Protein AF-A0A2N3E8U9-F1 (afdb_monomer_lite)

Foldseek 3Di:
DPPLDPPDPDPVSVLVVPDDPVVVVVVVVVLVVVLVVCLVPQQVVCVVVVHDSCPVSVVSVVVVVVVVVVVVVVSD

Sequence (76 aa):
MIRLARTNRSLAAEWWWTVDKWTLLCLVCLMVLGTVLALAASPAVAMRIDLPPFHFVYRQMAFFLPALAVMIGVSL

Structure (mmCIF, N/CA/C/O backbone):
data_AF-A0A2N3E8U9-F1
#
_entry.id   AF-A0A2N3E8U9-F1
#
loop_
_atom_site.group_PDB
_atom_site.id
_atom_site.type_symbol
_atom_site.label_atom_id
_atom_site.label_alt_id
_atom_site.label_comp_id
_atom_site.label_asym_id
_atom_site.label_entity_id
_atom_site.label_seq_id
_atom_site.pdbx_PDB_ins_code
_atom_site.Cartn_x
_atom_site.Cartn_y
_atom_site.Cartn_z
_atom_site.occupancy
_atom_site.B_iso_or_equiv
_atom_site.auth_seq_id
_atom_site.auth_comp_id
_atom_site.auth_asym_id
_atom_site.auth_atom_id
_atom_site.pdbx_PDB_model_num
ATOM 1 N N . MET A 1 1 ? -2.343 -13.688 -23.685 1.00 47.62 1 MET A N 1
ATOM 2 C CA . MET A 1 1 ? -1.716 -14.298 -22.490 1.00 47.62 1 MET A CA 1
ATOM 3 C C . MET A 1 1 ? -0.415 -13.568 -22.205 1.00 47.62 1 MET A C 1
ATOM 5 O O . MET A 1 1 ? 0.509 -13.684 -23.001 1.00 47.62 1 MET A O 1
ATOM 9 N N . ILE A 1 2 ? -0.345 -12.781 -21.130 1.00 52.25 2 ILE A N 1
ATOM 10 C CA . ILE A 1 2 ? 0.904 -12.133 -20.705 1.00 52.25 2 ILE A CA 1
ATOM 11 C C . ILE A 1 2 ? 1.832 -13.249 -20.208 1.00 52.25 2 ILE A C 1
ATOM 13 O O . ILE A 1 2 ? 1.675 -13.742 -19.097 1.00 52.25 2 ILE A O 1
ATOM 17 N N . ARG A 1 3 ? 2.757 -13.720 -21.053 1.00 55.19 3 ARG A N 1
ATOM 18 C CA . ARG A 1 3 ? 3.839 -14.602 -20.602 1.00 55.19 3 ARG A CA 1
ATOM 19 C C . ARG A 1 3 ? 4.928 -13.722 -20.002 1.00 55.19 3 ARG A C 1
ATOM 21 O O . ARG A 1 3 ? 5.588 -12.981 -20.730 1.00 55.19 3 ARG A O 1
ATOM 28 N N . LEU A 1 4 ? 5.138 -13.835 -18.693 1.00 62.12 4 LEU A N 1
ATOM 29 C CA . LEU A 1 4 ? 6.303 -13.310 -17.968 1.00 62.12 4 LEU A CA 1
ATOM 30 C C . LEU A 1 4 ? 7.557 -14.139 -18.316 1.00 62.12 4 LEU A C 1
ATOM 32 O O . LEU A 1 4 ? 8.225 -14.699 -17.452 1.00 62.12 4 LEU A O 1
ATOM 36 N N . ALA A 1 5 ? 7.842 -14.298 -19.608 1.00 64.31 5 ALA A N 1
ATOM 37 C CA . ALA A 1 5 ? 9.082 -14.901 -20.074 1.00 64.31 5 ALA A CA 1
ATOM 38 C C . ALA A 1 5 ? 10.219 -13.885 -19.890 1.00 64.31 5 ALA A C 1
ATOM 40 O O . ALA A 1 5 ? 10.004 -12.700 -20.130 1.00 64.31 5 ALA A O 1
ATOM 41 N N . ARG A 1 6 ? 11.438 -14.326 -19.538 1.00 64.00 6 ARG A N 1
ATOM 42 C CA . ARG A 1 6 ? 12.624 -13.436 -19.464 1.00 64.00 6 ARG A CA 1
ATOM 43 C C . ARG A 1 6 ? 12.920 -12.708 -20.781 1.00 64.00 6 ARG A C 1
ATOM 45 O O . ARG A 1 6 ? 13.635 -11.717 -20.785 1.00 64.00 6 ARG A O 1
ATOM 52 N N . THR A 1 7 ? 12.381 -13.197 -21.894 1.00 71.00 7 THR A N 1
ATOM 53 C CA . THR A 1 7 ? 12.485 -12.578 -23.220 1.00 71.00 7 THR A CA 1
ATOM 54 C C . THR A 1 7 ? 11.540 -11.386 -23.407 1.00 71.00 7 THR A C 1
ATOM 56 O O . THR A 1 7 ? 11.657 -10.667 -24.395 1.00 71.00 7 THR A O 1
ATOM 59 N N . ASN A 1 8 ? 10.585 -11.180 -22.496 1.00 71.00 8 ASN A N 1
ATOM 60 C CA . ASN A 1 8 ? 9.593 -10.118 -22.583 1.00 71.00 8 ASN A CA 1
ATOM 61 C C . ASN A 1 8 ? 10.160 -8.824 -21.976 1.00 71.00 8 ASN A C 1
ATOM 63 O O . ASN A 1 8 ? 10.389 -8.763 -20.772 1.00 71.00 8 ASN A O 1
ATOM 67 N N . ARG A 1 9 ? 10.401 -7.809 -22.815 1.00 76.38 9 ARG A N 1
ATOM 68 C CA . ARG A 1 9 ? 11.011 -6.516 -22.436 1.00 76.38 9 ARG A CA 1
ATOM 69 C C . ARG A 1 9 ? 9.989 -5.410 -22.154 1.00 76.38 9 ARG A C 1
ATOM 71 O O . ARG A 1 9 ? 10.248 -4.239 -22.407 1.00 76.38 9 ARG A O 1
ATOM 78 N N . SER A 1 10 ? 8.785 -5.765 -21.715 1.00 82.06 10 SER A N 1
ATOM 79 C CA . SER A 1 10 ? 7.823 -4.749 -21.290 1.00 82.06 10 SER A CA 1
ATOM 80 C C . SER A 1 10 ? 8.223 -4.187 -19.924 1.00 82.06 10 SER A C 1
ATOM 82 O O . SER A 1 10 ? 8.672 -4.940 -19.060 1.00 82.06 10 SER A O 1
ATOM 84 N N . LEU A 1 11 ? 8.004 -2.884 -19.711 1.00 81.12 11 LEU A N 1
ATOM 85 C CA . LEU A 1 11 ? 8.316 -2.184 -18.453 1.00 81.12 11 LEU A CA 1
ATOM 86 C C . LEU A 1 11 ? 7.773 -2.932 -17.223 1.00 81.12 11 LEU A C 1
ATOM 88 O O . LEU A 1 11 ? 8.486 -3.152 -16.253 1.00 81.12 11 LEU A O 1
ATOM 92 N N . ALA A 1 12 ? 6.532 -3.425 -17.302 1.00 83.25 12 ALA A N 1
ATOM 93 C CA . ALA A 1 12 ? 5.906 -4.186 -16.222 1.00 83.25 12 ALA A CA 1
ATOM 94 C C . ALA A 1 12 ? 6.548 -5.566 -15.979 1.00 83.25 12 ALA A C 1
ATOM 96 O O . ALA A 1 12 ? 6.583 -6.034 -14.841 1.00 83.25 12 ALA A O 1
ATOM 97 N N . ALA A 1 13 ? 7.038 -6.239 -17.028 1.00 82.75 13 ALA A N 1
ATOM 98 C CA . ALA A 1 13 ? 7.725 -7.517 -16.871 1.00 82.75 13 ALA A CA 1
ATOM 99 C C . ALA A 1 13 ? 9.103 -7.311 -16.237 1.00 82.75 13 ALA A C 1
ATOM 101 O O . ALA A 1 13 ? 9.456 -8.041 -15.318 1.00 82.75 13 ALA A O 1
ATOM 102 N N . GLU A 1 14 ? 9.851 -6.306 -16.689 1.00 85.44 14 GLU A N 1
ATOM 103 C CA . GLU A 1 14 ? 11.174 -5.982 -16.155 1.00 85.44 14 GLU A CA 1
ATOM 104 C C . GLU A 1 14 ? 11.095 -5.529 -14.695 1.00 85.44 14 GLU A C 1
ATOM 106 O O . GLU A 1 14 ? 11.786 -6.103 -13.855 1.00 85.44 14 GLU A O 1
ATOM 111 N N . TRP A 1 15 ? 10.159 -4.631 -14.369 1.00 87.56 15 TRP A N 1
ATOM 112 C CA . TRP A 1 15 ? 9.868 -4.218 -12.994 1.00 87.56 15 TRP A CA 1
ATOM 113 C C . TRP A 1 15 ? 9.582 -5.411 -12.073 1.00 87.56 15 TRP A C 1
ATOM 115 O O . TRP A 1 15 ? 10.163 -5.541 -11.000 1.00 87.56 15 TRP A O 1
ATOM 125 N N . TRP A 1 16 ? 8.740 -6.353 -12.509 1.00 86.19 16 TRP A N 1
ATOM 126 C CA . TRP A 1 16 ? 8.427 -7.545 -11.715 1.00 86.19 16 TRP A CA 1
ATOM 127 C C . TRP A 1 16 ? 9.650 -8.445 -11.449 1.00 86.19 16 TRP A C 1
ATOM 129 O O . TRP A 1 16 ? 9.715 -9.149 -10.431 1.00 86.19 16 TRP A O 1
ATOM 139 N N . TRP A 1 17 ? 10.625 -8.447 -12.362 1.00 84.44 17 TRP A N 1
ATOM 140 C CA . TRP A 1 17 ? 11.874 -9.191 -12.204 1.00 84.44 17 TRP A CA 1
ATOM 141 C C . TRP A 1 17 ? 12.906 -8.458 -11.340 1.00 84.44 17 TRP A C 1
ATOM 143 O O . TRP A 1 17 ? 13.677 -9.140 -10.664 1.00 84.44 17 TRP A O 1
ATOM 153 N N . THR A 1 18 ? 12.923 -7.122 -11.338 1.00 88.06 18 THR A N 1
ATOM 154 C CA . THR A 1 18 ? 13.898 -6.308 -10.591 1.00 88.06 18 THR A CA 1
ATOM 155 C C . THR A 1 18 ? 13.465 -5.990 -9.166 1.00 88.06 18 THR A C 1
ATOM 157 O O . THR A 1 18 ? 14.318 -5.879 -8.286 1.00 88.06 18 THR A O 1
ATOM 160 N N . VAL A 1 19 ? 12.161 -5.861 -8.914 1.00 90.56 19 VAL A N 1
ATOM 161 C CA . VAL A 1 19 ? 11.650 -5.444 -7.607 1.00 90.56 19 VAL A CA 1
ATOM 162 C C . VAL A 1 19 ? 11.872 -6.525 -6.539 1.00 90.56 19 VAL A C 1
ATOM 164 O O . VAL A 1 19 ? 11.701 -7.731 -6.773 1.00 90.56 19 VAL A O 1
ATOM 167 N N . ASP A 1 20 ? 12.222 -6.087 -5.328 1.00 93.81 20 ASP A N 1
ATOM 168 C CA . ASP A 1 20 ? 12.383 -6.979 -4.183 1.00 93.81 20 ASP A CA 1
ATOM 169 C C . ASP A 1 20 ? 11.019 -7.401 -3.609 1.00 93.81 20 ASP A C 1
ATOM 171 O O . ASP A 1 20 ? 10.251 -6.603 -3.062 1.00 93.81 20 ASP A O 1
ATOM 175 N N . LYS A 1 21 ? 10.744 -8.704 -3.700 1.00 91.44 21 LYS A N 1
ATOM 176 C CA . LYS A 1 21 ? 9.494 -9.325 -3.248 1.00 91.44 21 LYS A CA 1
ATOM 177 C C . LYS A 1 21 ? 9.365 -9.325 -1.728 1.00 91.44 21 LYS A C 1
ATOM 179 O O . LYS A 1 21 ? 8.243 -9.265 -1.234 1.00 91.44 21 LYS A O 1
ATOM 184 N N . TRP A 1 22 ? 10.478 -9.373 -0.993 1.00 95.12 22 TRP A N 1
ATOM 185 C CA . TRP A 1 22 ? 10.449 -9.327 0.468 1.00 95.12 22 TRP A CA 1
ATOM 186 C C . TRP A 1 22 ? 10.051 -7.948 0.961 1.00 95.12 22 TRP A C 1
ATOM 188 O O . TRP A 1 22 ? 9.157 -7.837 1.795 1.00 95.12 22 TRP A O 1
ATOM 198 N N . THR A 1 23 ? 10.636 -6.897 0.387 1.00 92.31 23 THR A N 1
ATOM 199 C CA . THR A 1 23 ? 10.248 -5.525 0.719 1.00 92.31 23 THR A CA 1
ATOM 200 C C . THR A 1 23 ? 8.784 -5.253 0.360 1.00 92.31 23 THR A C 1
ATOM 202 O O . THR A 1 23 ? 8.049 -4.723 1.195 1.00 92.31 23 THR A O 1
ATOM 205 N N . LEU A 1 24 ? 8.313 -5.680 -0.821 1.00 92.94 24 LEU A N 1
ATOM 206 C CA . LEU A 1 24 ? 6.891 -5.579 -1.175 1.00 92.94 24 LEU A CA 1
ATOM 207 C C . LEU A 1 24 ? 5.986 -6.323 -0.185 1.00 92.94 24 LEU A C 1
ATOM 209 O O . LEU A 1 24 ? 4.962 -5.783 0.234 1.00 92.94 24 LEU A O 1
ATOM 213 N N . LEU A 1 25 ? 6.363 -7.540 0.214 1.00 95.12 25 LEU A N 1
ATOM 214 C CA . LEU A 1 25 ? 5.606 -8.318 1.190 1.00 95.12 25 LEU A CA 1
ATOM 215 C C . LEU A 1 25 ? 5.565 -7.617 2.551 1.00 95.12 25 LEU A C 1
ATOM 217 O O . LEU A 1 25 ? 4.489 -7.488 3.126 1.00 95.12 25 LEU A O 1
ATOM 221 N N . CYS A 1 26 ? 6.693 -7.094 3.034 1.00 96.25 26 CYS A N 1
ATOM 222 C CA . CYS A 1 26 ? 6.754 -6.322 4.274 1.00 96.25 26 CYS A CA 1
ATOM 223 C C . CYS A 1 26 ? 5.856 -5.080 4.228 1.00 96.25 26 CYS A C 1
ATOM 225 O O . CYS A 1 26 ? 5.146 -4.816 5.197 1.00 96.25 26 CYS A O 1
ATOM 227 N N . LEU A 1 27 ? 5.835 -4.346 3.110 1.00 94.38 27 LEU A N 1
ATOM 228 C CA . LEU A 1 27 ? 4.954 -3.186 2.930 1.00 94.38 27 LEU A CA 1
ATOM 229 C C . LEU A 1 27 ? 3.478 -3.585 2.990 1.00 94.38 27 LEU A C 1
ATOM 231 O O . LEU A 1 27 ? 2.710 -2.985 3.741 1.00 94.38 27 LEU A O 1
ATOM 235 N N . VAL A 1 28 ? 3.084 -4.631 2.259 1.00 94.00 28 VAL A N 1
ATOM 236 C CA . VAL A 1 28 ? 1.704 -5.140 2.281 1.00 94.00 28 VAL A CA 1
ATOM 237 C C . VAL A 1 28 ? 1.327 -5.629 3.681 1.00 94.00 28 VAL A C 1
ATOM 239 O O . VAL A 1 28 ? 0.257 -5.287 4.183 1.00 94.00 28 VAL A O 1
ATOM 242 N N . CYS A 1 29 ? 2.213 -6.365 4.356 1.00 96.38 29 CYS A N 1
ATOM 243 C CA . CYS A 1 29 ? 2.013 -6.784 5.741 1.00 96.38 29 CYS A CA 1
ATOM 244 C C . CYS A 1 29 ? 1.824 -5.584 6.673 1.00 96.38 29 CYS A C 1
ATOM 246 O O . CYS A 1 29 ? 0.914 -5.598 7.497 1.00 96.38 29 CYS A O 1
ATOM 248 N N . LEU A 1 30 ? 2.626 -4.530 6.524 1.00 95.12 30 LEU A N 1
ATOM 249 C CA . LEU A 1 30 ? 2.523 -3.320 7.337 1.00 95.12 30 LEU A CA 1
ATOM 250 C C . LEU A 1 30 ? 1.198 -2.580 7.100 1.00 95.12 30 LEU A C 1
ATOM 252 O O . LEU A 1 30 ? 0.570 -2.132 8.059 1.00 95.12 30 LEU A O 1
ATOM 256 N N . MET A 1 31 ? 0.719 -2.515 5.853 1.00 94.06 31 MET A N 1
ATOM 257 C CA . MET A 1 31 ? -0.599 -1.954 5.520 1.00 94.06 31 MET A CA 1
ATOM 258 C C . MET A 1 31 ? -1.736 -2.756 6.175 1.00 94.06 31 MET A C 1
ATOM 260 O O . MET A 1 31 ? -2.634 -2.177 6.795 1.00 94.06 31 MET A O 1
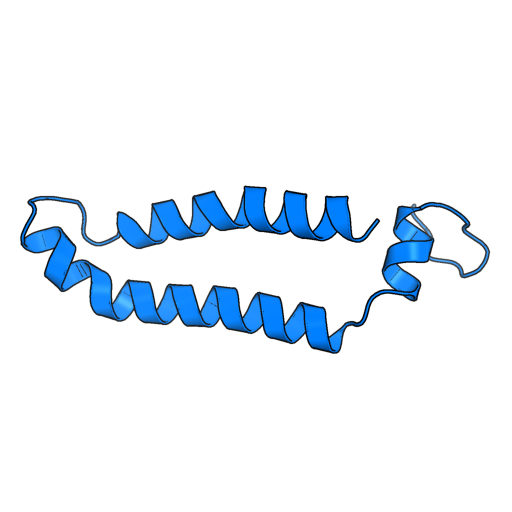ATOM 264 N N . VAL A 1 32 ? -1.683 -4.090 6.103 1.00 93.81 32 VAL A N 1
ATOM 265 C CA . VAL A 1 32 ? -2.682 -4.971 6.732 1.00 93.81 32 VAL A CA 1
ATOM 266 C C . VAL A 1 32 ? -2.654 -4.829 8.253 1.00 93.81 32 VAL A C 1
ATOM 268 O O . VAL A 1 32 ? -3.695 -4.579 8.859 1.00 93.81 32 VAL A O 1
ATOM 271 N N . LEU A 1 33 ? -1.475 -4.913 8.873 1.00 95.06 33 LEU A N 1
ATOM 272 C CA . LEU A 1 33 ? -1.312 -4.758 10.320 1.00 95.06 33 LEU A CA 1
ATOM 273 C C . LEU A 1 33 ? -1.803 -3.391 10.795 1.00 95.06 33 LEU A C 1
ATOM 275 O O . LEU A 1 33 ? -2.560 -3.316 11.760 1.00 95.06 33 LEU A O 1
ATOM 279 N N . GLY A 1 34 ? -1.457 -2.319 10.082 1.00 91.19 34 GLY A N 1
ATOM 280 C CA . GLY A 1 34 ? -1.963 -0.980 10.374 1.00 91.19 34 GLY A CA 1
ATOM 281 C C . GLY A 1 34 ? -3.491 -0.904 10.328 1.00 91.19 34 GLY A C 1
ATOM 282 O O . GLY A 1 34 ? -4.090 -0.212 11.146 1.00 91.19 34 GLY A O 1
ATOM 283 N N . THR A 1 35 ? -4.135 -1.642 9.420 1.00 90.25 35 THR A N 1
ATOM 284 C CA . THR A 1 35 ? -5.605 -1.698 9.332 1.00 90.25 35 THR A CA 1
ATOM 285 C C . THR A 1 35 ? -6.212 -2.471 10.500 1.00 90.25 35 THR A C 1
ATOM 287 O O . THR A 1 35 ? -7.211 -2.036 11.065 1.00 90.25 35 THR A O 1
ATOM 290 N N . VAL A 1 36 ? -5.605 -3.592 10.901 1.00 90.81 36 VAL A N 1
ATOM 291 C CA . VAL A 1 36 ? -6.044 -4.385 12.065 1.00 90.81 36 VAL A CA 1
ATOM 292 C C . VAL A 1 36 ? -5.930 -3.572 13.356 1.00 90.81 36 VAL A C 1
ATOM 294 O O . VAL A 1 36 ? -6.851 -3.568 14.171 1.00 90.81 36 VAL A O 1
ATOM 297 N N . LEU A 1 37 ? -4.835 -2.828 13.523 1.00 89.69 37 LEU A N 1
ATOM 298 C CA . LEU A 1 37 ? -4.658 -1.925 14.662 1.00 89.69 37 LEU A CA 1
ATOM 299 C C . LEU A 1 37 ? -5.687 -0.787 14.647 1.00 89.69 37 LEU A C 1
ATOM 301 O O . LEU A 1 37 ? -6.265 -0.470 15.687 1.00 89.69 37 LEU A O 1
ATOM 305 N N . ALA A 1 38 ? -5.973 -0.212 13.474 1.00 8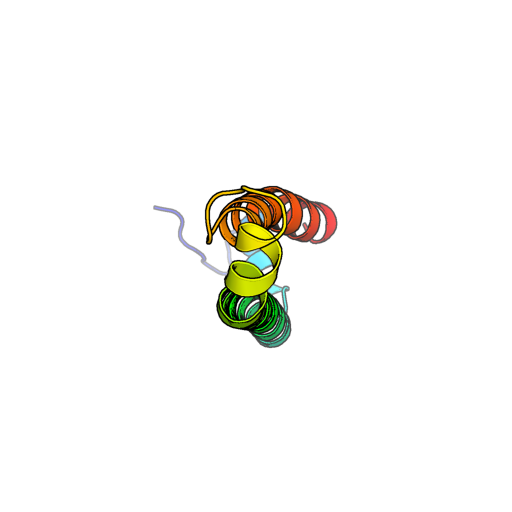6.62 38 ALA A N 1
ATOM 306 C CA . ALA A 1 38 ? -7.013 0.802 13.329 1.00 86.62 38 ALA A CA 1
ATOM 307 C C . ALA A 1 38 ? -8.404 0.247 13.663 1.00 86.62 38 ALA A C 1
ATOM 309 O O . ALA A 1 38 ? -9.149 0.905 14.378 1.00 86.62 38 ALA A O 1
ATOM 310 N N . LEU A 1 39 ? -8.732 -0.975 13.234 1.00 85.94 39 LEU A N 1
ATOM 311 C CA . LEU A 1 39 ? -9.976 -1.668 13.592 1.00 85.94 39 LEU A CA 1
ATOM 312 C C . LEU A 1 39 ? -10.136 -1.846 15.108 1.00 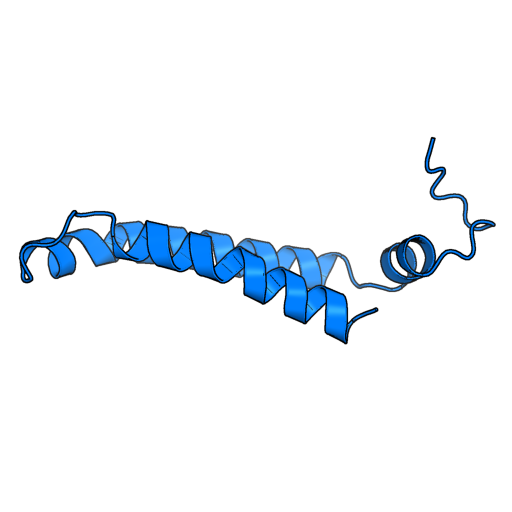85.94 39 LEU A C 1
ATOM 314 O O . LEU A 1 39 ? -11.244 -1.716 15.622 1.00 85.94 39 LEU A O 1
ATOM 318 N N . ALA A 1 40 ? -9.045 -2.128 15.825 1.00 84.69 40 ALA A N 1
ATOM 319 C CA . ALA A 1 40 ? -9.069 -2.293 17.276 1.00 84.69 40 ALA A CA 1
ATOM 320 C C . ALA A 1 40 ? -9.225 -0.954 18.023 1.00 84.69 40 ALA A C 1
ATOM 322 O O . ALA A 1 40 ? -9.928 -0.884 19.030 1.00 84.69 40 ALA A O 1
ATOM 323 N N . ALA A 1 41 ? -8.587 0.115 17.537 1.00 79.38 41 ALA A N 1
ATOM 324 C CA . ALA A 1 41 ? -8.566 1.415 18.211 1.00 79.38 41 ALA A CA 1
ATOM 325 C C . ALA A 1 41 ? -9.719 2.357 17.802 1.00 79.38 41 ALA A C 1
ATOM 327 O O . ALA A 1 41 ? -10.164 3.181 18.605 1.00 79.38 41 ALA A O 1
ATOM 328 N N . SER A 1 42 ? -10.214 2.268 16.563 1.00 74.81 42 SER A N 1
ATOM 329 C CA . SER A 1 42 ? -11.136 3.254 15.984 1.00 74.81 42 SER A CA 1
ATOM 330 C C . SER A 1 42 ? -12.555 3.284 16.555 1.00 74.81 42 SER A C 1
ATOM 332 O O . SER A 1 42 ? -13.106 4.387 16.605 1.00 74.81 42 SER A O 1
ATOM 334 N N . PRO A 1 43 ? -13.182 2.170 16.998 1.00 76.94 43 PRO A N 1
ATOM 335 C CA . PRO A 1 43 ? -14.569 2.206 17.463 1.00 76.94 43 PRO A CA 1
ATOM 336 C C . PRO A 1 43 ? -14.747 3.123 18.675 1.00 76.94 43 PRO A C 1
ATOM 338 O O . PRO A 1 43 ? -15.713 3.880 18.748 1.00 76.94 43 PRO A O 1
ATOM 341 N N . ALA A 1 44 ? -13.777 3.109 19.595 1.00 78.69 44 ALA A N 1
ATOM 342 C CA . ALA A 1 44 ? -13.800 3.925 20.805 1.00 78.69 44 ALA A CA 1
ATOM 343 C C . ALA A 1 44 ? -13.770 5.432 20.503 1.00 78.69 44 ALA A C 1
ATOM 345 O O . ALA A 1 44 ? -14.423 6.209 21.195 1.00 78.69 44 ALA A O 1
ATOM 346 N N . VAL A 1 45 ? -13.043 5.845 19.460 1.00 77.25 45 VAL A N 1
ATOM 347 C CA . VAL A 1 45 ? -12.957 7.248 19.029 1.00 77.25 45 VAL A CA 1
ATOM 348 C C . VAL A 1 45 ? -14.157 7.635 18.163 1.00 77.25 45 VAL A C 1
ATOM 350 O O . VAL A 1 45 ? -14.696 8.723 18.326 1.00 77.25 45 VAL A O 1
ATOM 353 N N . ALA A 1 46 ? -14.629 6.749 17.282 1.00 79.94 46 ALA A N 1
ATOM 354 C CA . ALA A 1 46 ? -15.779 7.019 16.418 1.00 79.94 46 ALA A CA 1
ATOM 355 C C . ALA A 1 46 ? -17.066 7.266 17.222 1.00 79.94 46 ALA A C 1
ATOM 357 O O . ALA A 1 46 ? -17.777 8.232 16.954 1.00 79.94 46 ALA A O 1
ATOM 358 N N . MET A 1 47 ? -17.301 6.472 18.275 1.00 78.44 47 MET A N 1
ATOM 359 C CA . MET A 1 47 ? -18.437 6.666 19.188 1.00 78.44 47 MET A CA 1
ATOM 360 C C . MET A 1 47 ? -18.370 7.985 19.972 1.00 78.44 47 MET A C 1
ATOM 362 O O . MET A 1 47 ? -19.395 8.471 20.4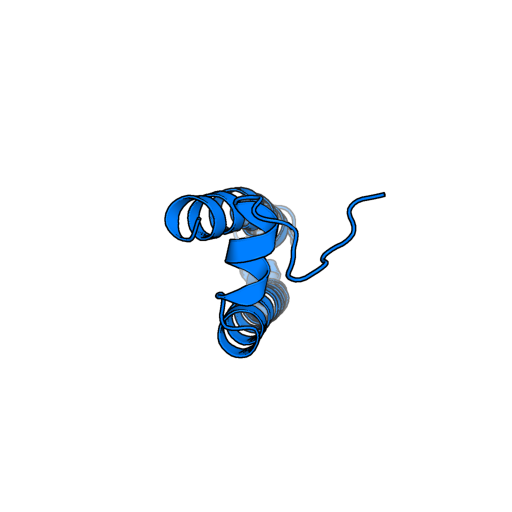29 1.00 78.44 47 MET A O 1
ATOM 366 N N . ARG A 1 48 ? -17.181 8.580 20.142 1.00 81.69 48 ARG A N 1
ATOM 367 C CA . ARG A 1 48 ? -17.007 9.870 20.839 1.00 81.69 48 ARG A CA 1
ATOM 368 C C . ARG A 1 48 ? -17.362 11.075 19.973 1.00 81.69 48 ARG A C 1
ATOM 370 O O . ARG A 1 48 ? -17.542 12.158 20.514 1.00 81.69 48 ARG A O 1
ATOM 377 N N . ILE A 1 49 ? -17.393 10.895 18.657 1.00 83.62 49 ILE A N 1
ATOM 378 C CA . ILE A 1 49 ? -17.553 11.966 17.667 1.00 83.62 49 ILE A CA 1
ATOM 379 C C . ILE A 1 49 ? -18.849 11.728 16.846 1.00 83.62 49 ILE A C 1
ATOM 381 O O . ILE A 1 49 ? -19.063 12.359 15.819 1.00 83.62 49 ILE A O 1
ATOM 385 N N . ASP A 1 50 ? -19.720 10.804 17.280 1.00 78.88 50 ASP A N 1
ATOM 386 C CA . ASP A 1 50 ? -20.967 10.420 16.592 1.00 78.88 50 ASP A CA 1
ATOM 387 C C . ASP A 1 50 ? -20.769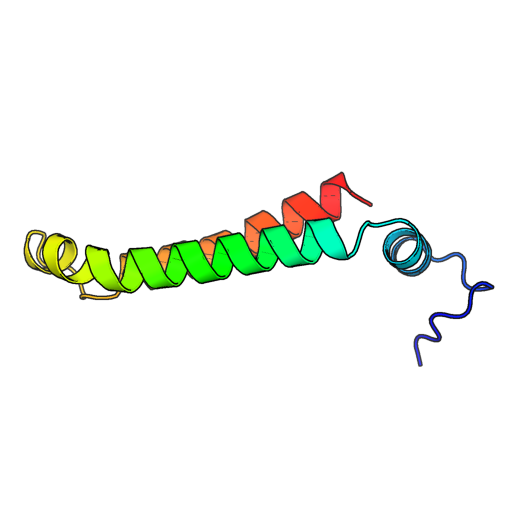 9.947 15.134 1.00 78.88 50 ASP A C 1
ATOM 389 O O . ASP A 1 50 ? -21.618 10.150 14.264 1.00 78.88 50 ASP A O 1
ATOM 393 N N . LEU A 1 51 ? -19.643 9.282 14.843 1.00 83.44 51 LEU A N 1
ATOM 394 C CA . LEU A 1 51 ? -19.383 8.680 13.530 1.00 83.44 51 LEU A CA 1
ATOM 395 C C . LEU A 1 51 ? -19.566 7.154 13.547 1.00 83.44 51 LEU A C 1
ATOM 397 O O . LEU A 1 51 ? -19.446 6.511 14.593 1.00 83.44 51 LEU A O 1
ATOM 401 N N . PRO A 1 52 ? -19.787 6.535 12.370 1.00 81.69 52 PRO A N 1
ATOM 402 C CA . PRO A 1 52 ? -19.843 5.085 12.247 1.00 81.69 52 PRO A CA 1
ATOM 403 C C . PRO A 1 52 ? -18.558 4.408 12.766 1.00 81.69 52 PRO A C 1
ATOM 405 O O . PRO A 1 52 ? -17.460 4.873 12.439 1.00 81.69 52 PRO A O 1
ATOM 408 N N . PRO A 1 53 ? -18.653 3.265 13.477 1.00 74.00 53 PRO A N 1
ATOM 409 C CA . PRO A 1 53 ? -17.513 2.601 14.129 1.00 74.00 53 PRO A CA 1
ATOM 410 C C . PRO A 1 53 ? -16.308 2.312 13.217 1.00 74.00 53 PRO A C 1
ATOM 412 O O . PRO A 1 53 ? -15.159 2.332 13.662 1.00 74.00 53 PRO A O 1
ATOM 415 N N . PHE A 1 54 ? -16.565 2.074 11.927 1.00 79.81 54 PHE A N 1
ATOM 416 C CA . PHE A 1 54 ? -15.566 1.685 10.927 1.00 79.81 54 PHE A CA 1
ATOM 417 C C . PHE A 1 54 ? -15.135 2.818 9.988 1.00 79.81 54 PHE A C 1
ATOM 419 O O . PHE A 1 54 ? -14.429 2.564 9.012 1.00 79.81 54 PHE A O 1
ATOM 426 N N . HIS A 1 55 ? -15.523 4.070 10.250 1.00 83.31 55 HIS A N 1
ATOM 427 C CA . HIS A 1 55 ? -15.202 5.187 9.355 1.00 83.31 55 HIS A CA 1
ATOM 428 C C . HIS A 1 55 ? -13.693 5.288 9.056 1.00 83.31 55 HIS A C 1
ATOM 430 O O . HIS A 1 55 ? -13.292 5.484 7.905 1.00 83.31 55 HIS A O 1
ATOM 436 N N . PHE A 1 56 ? -12.841 5.151 10.071 1.00 83.06 56 PHE A N 1
ATOM 437 C CA . PHE A 1 56 ? -11.391 5.273 9.904 1.00 83.06 56 PHE A CA 1
ATOM 438 C C . PHE A 1 56 ? -10.807 4.163 9.023 1.00 83.06 56 PHE A C 1
ATOM 440 O O . PHE A 1 56 ? -9.929 4.426 8.204 1.00 83.06 56 PHE A O 1
ATOM 447 N N . VAL A 1 57 ? -11.364 2.956 9.118 1.00 87.25 57 VAL A N 1
ATOM 448 C CA . VAL A 1 57 ? -10.944 1.783 8.343 1.00 87.25 57 VAL A CA 1
ATOM 449 C C . VAL A 1 57 ? -11.275 1.972 6.868 1.00 87.25 57 VAL A C 1
ATOM 451 O O . VAL A 1 57 ? -10.400 1.812 6.021 1.00 87.25 57 VAL A O 1
ATOM 454 N N . TYR A 1 58 ? -12.501 2.404 6.554 1.00 87.25 58 TYR A N 1
ATOM 455 C CA . TYR A 1 58 ? -12.891 2.704 5.173 1.00 87.25 58 TYR A CA 1
ATOM 456 C C . TYR A 1 58 ? -11.975 3.747 4.538 1.00 87.25 58 TYR A C 1
ATOM 458 O O . T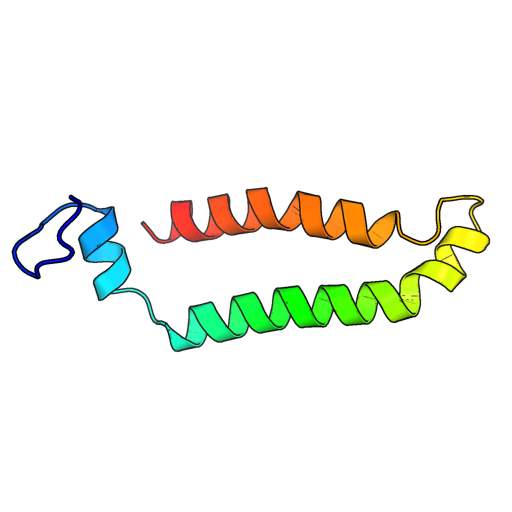YR A 1 58 ? -11.555 3.601 3.390 1.00 87.25 58 TYR A O 1
ATOM 466 N N . ARG A 1 59 ? -11.617 4.786 5.298 1.00 89.31 59 ARG A N 1
ATOM 467 C CA . ARG A 1 59 ? -10.731 5.839 4.806 1.00 89.31 59 ARG A CA 1
ATOM 468 C C . ARG A 1 59 ? -9.307 5.328 4.593 1.00 89.31 59 ARG A C 1
ATOM 470 O O . ARG A 1 59 ? -8.699 5.648 3.579 1.00 89.31 59 ARG A O 1
ATOM 477 N N . GLN A 1 60 ? -8.795 4.503 5.502 1.00 89.62 60 GLN A N 1
ATOM 478 C CA . GLN A 1 60 ? -7.484 3.870 5.366 1.00 89.62 60 GLN A CA 1
ATOM 479 C C . GLN A 1 60 ? -7.411 2.961 4.133 1.00 89.62 60 GLN A C 1
ATOM 481 O O . GLN A 1 60 ? -6.460 3.065 3.362 1.00 89.62 60 GLN A O 1
ATOM 486 N N . MET A 1 61 ? -8.449 2.158 3.879 1.00 90.19 61 MET A N 1
ATOM 487 C CA . MET A 1 61 ? -8.533 1.345 2.661 1.00 90.19 61 MET A CA 1
ATOM 488 C C . MET A 1 61 ? -8.602 2.205 1.396 1.00 90.19 61 MET A C 1
ATOM 490 O O . MET A 1 61 ? -7.937 1.895 0.409 1.00 90.19 61 MET A O 1
ATOM 494 N N . ALA A 1 62 ? -9.341 3.318 1.426 1.00 93.12 62 ALA A N 1
ATOM 495 C CA . ALA A 1 62 ? -9.379 4.258 0.309 1.00 93.12 62 ALA A CA 1
ATOM 496 C C . ALA A 1 62 ? -7.999 4.877 0.018 1.00 93.12 62 ALA A C 1
ATOM 498 O O . ALA A 1 62 ? -7.672 5.101 -1.144 1.00 93.12 62 ALA A O 1
ATOM 499 N N . PHE A 1 63 ? -7.166 5.100 1.042 1.00 92.00 63 PHE A N 1
ATOM 500 C CA . PHE A 1 63 ? -5.795 5.601 0.883 1.00 92.00 63 PHE A CA 1
ATOM 501 C C . PHE A 1 63 ? -4.787 4.547 0.404 1.00 92.00 63 PHE A C 1
ATOM 503 O O . PHE A 1 63 ? -3.735 4.915 -0.119 1.00 92.00 63 PHE A O 1
ATOM 510 N N . PHE A 1 64 ? -5.089 3.251 0.503 1.00 92.75 64 PHE A N 1
ATOM 511 C CA . PHE A 1 64 ? -4.205 2.211 -0.032 1.00 92.75 64 PHE A CA 1
ATOM 512 C C . PHE A 1 64 ? -4.094 2.254 -1.551 1.00 92.75 64 PHE A C 1
ATOM 514 O O . PHE A 1 64 ? -3.012 2.031 -2.088 1.00 92.75 64 PHE A O 1
ATOM 521 N N . LEU A 1 65 ? -5.180 2.600 -2.242 1.00 92.81 65 LEU A N 1
ATOM 522 C CA . LEU A 1 65 ? -5.190 2.688 -3.698 1.00 92.81 65 LEU A CA 1
ATOM 523 C C . LEU A 1 65 ? -4.218 3.758 -4.245 1.00 92.81 65 LEU A C 1
ATOM 525 O O . LEU A 1 65 ? -3.350 3.397 -5.043 1.00 92.81 65 LEU A O 1
ATOM 529 N N . PRO A 1 66 ? -4.270 5.038 -3.815 1.00 95.19 66 PRO A N 1
ATOM 530 C CA . PRO A 1 66 ? -3.293 6.034 -4.246 1.00 95.19 66 PRO A CA 1
ATOM 531 C C . PRO A 1 66 ? -1.880 5.735 -3.727 1.00 95.19 66 PRO A C 1
ATOM 533 O O . PRO A 1 66 ? -0.919 6.011 -4.437 1.00 95.19 66 PRO A O 1
ATOM 536 N N . ALA A 1 67 ? -1.725 5.129 -2.543 1.00 93.50 67 ALA A N 1
ATOM 537 C CA . ALA A 1 67 ? -0.408 4.745 -2.033 1.00 93.50 67 ALA A CA 1
ATOM 538 C C . ALA A 1 67 ? 0.281 3.706 -2.936 1.00 93.50 67 ALA A C 1
ATOM 540 O O . ALA A 1 67 ? 1.445 3.878 -3.295 1.00 93.50 67 ALA A O 1
ATOM 541 N N . LEU A 1 68 ? -0.446 2.665 -3.357 1.00 93.12 68 LEU A N 1
ATOM 542 C CA . LEU A 1 68 ? 0.068 1.664 -4.295 1.00 93.12 68 LEU A CA 1
ATOM 543 C C . LEU A 1 68 ? 0.342 2.267 -5.674 1.00 93.12 68 LEU A C 1
ATOM 545 O O . LEU A 1 68 ? 1.358 1.940 -6.282 1.00 93.12 68 LEU A O 1
ATOM 549 N N . ALA A 1 69 ? -0.520 3.169 -6.150 1.00 93.94 69 ALA A N 1
ATOM 550 C CA . ALA A 1 69 ? -0.308 3.856 -7.421 1.00 93.94 69 ALA A CA 1
ATOM 551 C C . ALA A 1 69 ? 0.987 4.685 -7.415 1.00 93.94 69 ALA A C 1
ATOM 553 O O . ALA A 1 69 ? 1.766 4.598 -8.359 1.00 93.94 69 ALA A O 1
ATOM 554 N N . VAL A 1 70 ? 1.248 5.437 -6.340 1.00 95.38 70 VAL A N 1
ATOM 555 C CA . VAL A 1 70 ? 2.490 6.211 -6.183 1.00 95.38 70 VAL A CA 1
ATOM 556 C C . VAL A 1 70 ? 3.698 5.289 -6.042 1.00 95.38 70 VAL A C 1
ATOM 558 O O . VAL A 1 70 ? 4.701 5.506 -6.713 1.00 95.38 70 VAL A O 1
ATOM 561 N N . MET A 1 71 ? 3.607 4.239 -5.222 1.00 93.19 71 MET A N 1
ATOM 562 C CA . MET A 1 71 ? 4.696 3.275 -5.038 1.00 93.19 71 MET A CA 1
ATOM 563 C C . MET A 1 71 ? 5.105 2.629 -6.366 1.00 93.19 71 MET A C 1
ATOM 565 O O . MET A 1 71 ? 6.285 2.611 -6.703 1.00 93.19 71 MET A O 1
ATOM 569 N N . ILE A 1 72 ? 4.135 2.118 -7.129 1.00 91.38 72 ILE A N 1
ATOM 570 C CA . ILE A 1 72 ? 4.397 1.487 -8.426 1.00 91.38 72 ILE A CA 1
ATOM 571 C C . ILE A 1 72 ? 4.872 2.538 -9.434 1.00 91.38 72 ILE A C 1
ATOM 573 O O . ILE A 1 72 ? 5.843 2.295 -10.136 1.00 91.38 72 ILE A O 1
ATOM 577 N N . GLY A 1 73 ? 4.239 3.714 -9.478 1.00 91.38 73 GLY A N 1
ATOM 578 C CA . GLY A 1 73 ? 4.577 4.782 -10.421 1.00 91.38 73 GLY A CA 1
ATOM 579 C C . GLY A 1 73 ? 5.984 5.353 -10.248 1.00 91.38 73 GLY A C 1
ATOM 580 O O . GLY A 1 73 ? 6.615 5.690 -11.240 1.00 91.38 73 GLY A O 1
ATOM 581 N N . VAL A 1 74 ? 6.482 5.442 -9.012 1.00 91.38 74 VAL A N 1
ATOM 582 C CA . VAL A 1 74 ? 7.862 5.876 -8.718 1.00 91.38 74 VAL A CA 1
ATOM 583 C C . VAL A 1 74 ? 8.872 4.741 -8.924 1.00 91.38 74 VAL A C 1
ATOM 585 O O . VAL A 1 74 ? 10.043 5.005 -9.174 1.00 91.38 74 VAL A O 1
ATOM 588 N N . SER A 1 75 ? 8.439 3.485 -8.784 1.00 86.31 75 SER A N 1
ATOM 589 C CA . SER A 1 75 ? 9.315 2.314 -8.879 1.00 86.31 75 SER A CA 1
ATOM 590 C C . SER A 1 75 ? 9.473 1.751 -10.298 1.00 86.31 75 SER A C 1
ATOM 592 O O . SER A 1 75 ? 10.394 0.955 -10.489 1.00 86.31 75 SER A O 1
ATOM 594 N N . LEU A 1 76 ? 8.566 2.082 -11.224 1.00 85.00 76 LEU A N 1
ATOM 595 C CA . LEU A 1 76 ? 8.617 1.748 -12.657 1.00 85.00 76 LEU A CA 1
ATOM 596 C C . LEU A 1 76 ? 9.784 2.447 -13.363 1.00 85.00 76 LEU A C 1
ATOM 598 O O . LEU A 1 76 ? 10.380 1.780 -14.237 1.00 85.00 76 LEU A O 1
#

pLDDT: mean 84.91, std 10.37, range [47.62, 96.38]

Secondary structure (DSSP, 8-state):
-----TT---HHHHHHHHS-HHHHHHHHHHHHHHHHHHHHHHHHHHTTTT--TTHHHHHHHHHHHHHHHHHHHHH-

Radius of gyration: 17.63 Å; chains: 1; bounding box: 35×27×44 Å